Protein AF-A0A5B7GNA9-F1 (afdb_monomer_lite)

Secondary structure (DSSP, 8-state):
---HHHHHHHHTTS-SS-HHHHHHHHHHHHHHHHTT---------GGG-HHHHHHHH-SS-----PPPHHHHHHHHHHH---SS-TT--TT--

Radius of gyration: 23.42 Å; chains: 1; bounding box: 56×29×53 Å

pLDDT: mean 86.75, std 12.22, range [46.16, 96.69]

Organism: Portunus trituberculatus (NCBI:txid210409)

InterPro domains:
  IPR052055 Hepadnavirus polymerase/reverse transcriptase [PTHR33050] (2-91)

Foldseek 3Di:
DQDPVLQVQLQVLHDPVDPVRNVVSVVVVVVCVVVVHDDHDDHDHVVVCVVVVVVVVPDPPVLPPDDDPVVLVVVCVVPNDDPDDPSDDPVND

Sequence (93 aa):
MDNASAVHCLNRQGSSKSEALLSLSERIFQEASVRSFHLSALYVPGEENLWADALSRFQHTSVEWQLCPKVFRSLGNRWGTPQVDLFASPTTA

Structure (mmCIF, N/CA/C/O backbone):
data_AF-A0A5B7GNA9-F1
#
_entry.id   AF-A0A5B7GNA9-F1
#
loop_
_atom_site.group_PDB
_atom_site.id
_atom_site.type_symbol
_atom_site.label_atom_id
_atom_site.label_alt_id
_atom_site.label_comp_id
_atom_site.label_asym_id
_atom_site.label_entity_id
_atom_site.label_seq_id
_atom_site.pdbx_PDB_ins_code
_atom_site.Cartn_x
_atom_site.Cartn_y
_atom_site.Cartn_z
_atom_site.occupancy
_atom_site.B_iso_or_equiv
_atom_site.auth_seq_id
_atom_site.auth_comp_id
_atom_site.auth_asym_id
_atom_site.auth_atom_id
_atom_site.pdbx_PDB_model_num
ATOM 1 N N . MET A 1 1 ? 0.617 3.281 -8.639 1.00 88.62 1 MET A N 1
ATOM 2 C CA . MET A 1 1 ? 0.687 3.174 -7.163 1.00 88.62 1 MET A CA 1
ATOM 3 C C . MET A 1 1 ? 0.944 4.560 -6.608 1.00 88.62 1 MET A C 1
ATOM 5 O O . MET A 1 1 ? 1.721 5.287 -7.211 1.00 88.62 1 MET A O 1
ATOM 9 N N . ASP A 1 2 ? 0.336 4.908 -5.485 1.00 94.19 2 ASP A N 1
ATOM 10 C CA . ASP A 1 2 ? 0.495 6.200 -4.802 1.00 94.19 2 ASP A CA 1
ATOM 11 C C . ASP A 1 2 ? 1.754 6.274 -3.916 1.00 94.19 2 ASP A C 1
ATOM 13 O O . ASP A 1 2 ? 2.273 7.349 -3.632 1.00 94.19 2 ASP A O 1
ATOM 17 N N . ASN A 1 3 ? 2.316 5.134 -3.515 1.00 93.56 3 ASN A N 1
ATOM 18 C CA . ASN A 1 3 ? 3.561 5.100 -2.754 1.00 93.56 3 ASN A CA 1
ATOM 19 C C . ASN A 1 3 ? 4.793 5.167 -3.675 1.00 93.56 3 ASN A C 1
ATOM 21 O O . ASN A 1 3 ? 5.252 4.153 -4.211 1.00 93.56 3 ASN A O 1
ATOM 25 N N . ALA A 1 4 ? 5.377 6.360 -3.811 1.00 93.06 4 ALA A N 1
ATOM 26 C CA . ALA A 1 4 ? 6.579 6.588 -4.618 1.00 93.06 4 ALA A CA 1
ATOM 27 C C . ALA A 1 4 ? 7.778 5.717 -4.189 1.00 93.06 4 ALA A C 1
ATOM 29 O O . ALA A 1 4 ? 8.512 5.207 -5.036 1.00 93.06 4 ALA A O 1
ATOM 30 N N . SER A 1 5 ? 7.960 5.478 -2.888 1.00 92.56 5 SER A N 1
ATOM 31 C CA . SER A 1 5 ? 9.030 4.607 -2.383 1.00 92.56 5 SER A CA 1
ATOM 32 C C . SER A 1 5 ? 8.839 3.158 -2.833 1.00 92.56 5 SER A C 1
ATOM 34 O O . SER A 1 5 ? 9.805 2.508 -3.231 1.00 92.56 5 SER A O 1
ATOM 36 N N . ALA A 1 6 ? 7.599 2.661 -2.825 1.00 92.44 6 ALA A N 1
ATOM 37 C CA . ALA A 1 6 ? 7.273 1.327 -3.324 1.00 92.44 6 ALA A CA 1
ATOM 38 C C . ALA A 1 6 ? 7.512 1.220 -4.838 1.00 92.44 6 ALA A C 1
ATOM 40 O O . ALA A 1 6 ? 8.107 0.243 -5.291 1.00 92.44 6 ALA A O 1
ATOM 41 N N . VAL A 1 7 ? 7.140 2.251 -5.606 1.00 94.69 7 VAL A N 1
ATOM 42 C CA . VAL A 1 7 ? 7.425 2.337 -7.049 1.00 94.69 7 VAL A CA 1
ATOM 43 C C . VAL A 1 7 ? 8.929 2.252 -7.315 1.0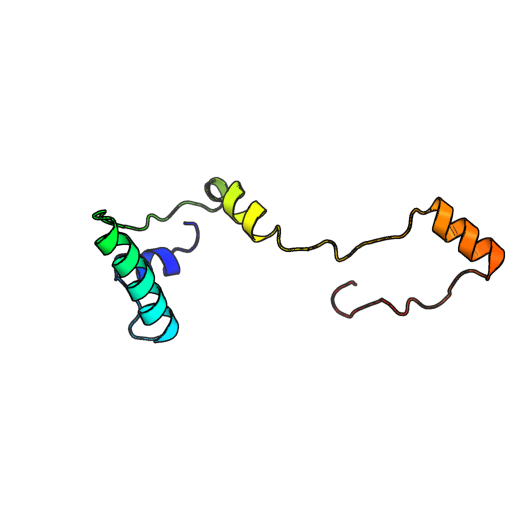0 94.69 7 VAL A C 1
ATOM 45 O O . VAL A 1 7 ? 9.372 1.451 -8.138 1.00 94.69 7 VAL A O 1
ATOM 48 N N . HIS A 1 8 ? 9.732 3.038 -6.594 1.00 93.88 8 HIS A N 1
ATOM 49 C CA . HIS A 1 8 ? 11.187 3.012 -6.732 1.00 93.88 8 HIS A CA 1
ATOM 50 C C . HIS A 1 8 ? 11.796 1.666 -6.337 1.00 93.88 8 HIS A C 1
ATOM 52 O O . HIS A 1 8 ? 12.700 1.195 -7.024 1.00 93.88 8 HIS A O 1
ATOM 58 N N . CYS A 1 9 ? 11.309 1.050 -5.259 1.00 93.69 9 CYS A N 1
ATOM 59 C CA . CYS A 1 9 ? 11.755 -0.268 -4.814 1.00 93.69 9 CYS A CA 1
ATOM 60 C C . CYS A 1 9 ? 11.490 -1.329 -5.891 1.00 93.69 9 CYS A C 1
ATOM 62 O O . CYS A 1 9 ? 12.404 -2.049 -6.286 1.00 93.69 9 CYS A O 1
ATOM 64 N N . LEU A 1 10 ? 10.270 -1.372 -6.437 1.00 94.06 10 LEU A N 1
ATOM 65 C CA . LEU A 1 10 ? 9.886 -2.378 -7.426 1.00 94.06 10 LEU A CA 1
ATOM 66 C C . LEU A 1 10 ? 10.640 -2.203 -8.747 1.00 94.06 10 LEU A C 1
ATOM 68 O O . LEU A 1 10 ? 11.144 -3.174 -9.300 1.00 94.06 10 LEU A O 1
ATOM 72 N N . ASN A 1 11 ? 10.813 -0.963 -9.213 1.00 94.19 11 ASN A N 1
ATOM 73 C CA . ASN A 1 11 ? 11.596 -0.680 -10.421 1.00 94.19 11 ASN A CA 1
ATOM 74 C C . ASN A 1 11 ? 13.093 -0.986 -10.257 1.00 94.19 11 ASN A C 1
ATOM 76 O O . ASN A 1 11 ? 13.781 -1.227 -11.245 1.00 94.19 11 ASN A O 1
ATOM 80 N N . ARG A 1 12 ? 13.602 -0.991 -9.020 1.00 93.19 12 ARG A N 1
ATOM 81 C CA . ARG A 1 12 ? 14.961 -1.443 -8.685 1.00 93.19 12 ARG A CA 1
ATOM 82 C C . ARG A 1 12 ? 15.034 -2.931 -8.333 1.00 93.19 12 ARG A C 1
ATOM 84 O O . ARG A 1 12 ? 16.112 -3.400 -7.990 1.00 93.19 12 ARG A O 1
ATOM 91 N N . GLN A 1 13 ? 13.914 -3.649 -8.429 1.00 90.88 13 GLN A N 1
ATOM 92 C CA . GLN A 1 13 ? 13.784 -5.072 -8.108 1.00 90.88 13 GLN A CA 1
ATOM 93 C C . GLN A 1 13 ? 14.179 -5.413 -6.663 1.00 90.88 13 GLN A C 1
ATOM 95 O O . GLN A 1 13 ? 14.653 -6.508 -6.381 1.00 90.88 13 GLN A O 1
ATOM 100 N N . GLY A 1 14 ? 13.966 -4.480 -5.732 1.00 90.50 14 GLY A N 1
ATOM 101 C CA . GLY A 1 14 ? 14.199 -4.700 -4.309 1.00 90.50 14 GLY A CA 1
ATOM 102 C C . GLY A 1 14 ? 14.863 -3.533 -3.591 1.00 90.50 14 GLY A C 1
ATOM 103 O O . GLY A 1 14 ? 14.959 -2.406 -4.084 1.00 90.50 14 GLY A O 1
ATOM 104 N N . SER A 1 15 ? 15.318 -3.823 -2.373 1.00 88.94 15 SER A N 1
ATOM 105 C CA . SER A 1 15 ? 15.978 -2.872 -1.482 1.00 88.94 15 SER A CA 1
ATOM 106 C C . SER A 1 15 ? 17.219 -3.502 -0.866 1.00 88.94 15 SER A C 1
ATOM 108 O O . SER A 1 15 ? 17.169 -4.620 -0.369 1.00 88.94 15 SER A O 1
ATOM 110 N N . SER A 1 16 ? 18.322 -2.753 -0.820 1.00 85.38 16 SER A N 1
ATOM 111 C CA . SER A 1 16 ? 19.550 -3.179 -0.135 1.00 85.38 16 SER A CA 1
ATOM 112 C C . SER A 1 16 ? 19.492 -3.013 1.385 1.00 85.38 16 SER A C 1
ATOM 114 O O . SER A 1 16 ? 20.376 -3.486 2.090 1.00 85.38 16 SER A O 1
ATOM 116 N N . LYS A 1 17 ? 18.476 -2.311 1.903 1.00 89.62 17 LYS A N 1
ATOM 117 C CA . LYS A 1 17 ? 18.356 -1.965 3.330 1.00 89.62 17 LYS A CA 1
ATOM 118 C C . LYS A 1 17 ? 17.345 -2.823 4.085 1.00 89.62 17 LYS A C 1
ATOM 120 O O . LYS A 1 17 ? 17.219 -2.681 5.295 1.00 89.62 17 LYS A O 1
ATOM 125 N N . SER A 1 18 ? 16.580 -3.653 3.382 1.00 92.94 18 SER A N 1
ATOM 126 C CA . SER A 1 18 ? 15.536 -4.478 3.982 1.00 92.94 18 SER A CA 1
ATOM 127 C C . SER A 1 18 ? 15.449 -5.808 3.253 1.00 92.94 18 SER A C 1
ATOM 129 O O . SER A 1 18 ? 14.969 -5.875 2.122 1.00 92.94 18 SER A O 1
ATOM 131 N N . GLU A 1 19 ? 15.883 -6.860 3.939 1.00 94.00 19 GLU A N 1
ATOM 132 C CA . GLU A 1 19 ? 15.801 -8.241 3.461 1.00 94.00 19 GLU A CA 1
ATOM 133 C C . GLU A 1 19 ? 14.353 -8.651 3.163 1.00 94.00 19 GLU A C 1
ATOM 135 O O . GLU A 1 19 ? 14.079 -9.267 2.138 1.00 94.00 19 GLU A O 1
ATOM 140 N N . ALA A 1 20 ? 13.401 -8.215 3.993 1.00 94.88 20 ALA A N 1
ATOM 141 C CA . ALA A 1 20 ? 11.981 -8.480 3.776 1.00 94.88 20 ALA A CA 1
ATOM 142 C C . ALA A 1 20 ? 11.467 -7.882 2.453 1.00 94.88 20 ALA A C 1
ATOM 144 O O . ALA A 1 20 ? 10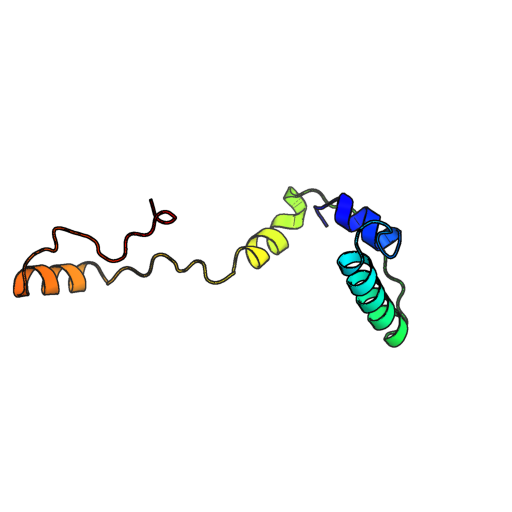.735 -8.544 1.717 1.00 94.88 20 ALA A O 1
ATOM 145 N N . LEU A 1 21 ? 11.862 -6.645 2.124 1.00 93.56 21 LEU A N 1
ATOM 146 C CA . LEU A 1 21 ? 11.474 -6.008 0.860 1.00 93.56 21 LEU A CA 1
ATOM 147 C C . LEU A 1 21 ? 12.172 -6.640 -0.348 1.00 93.56 21 LEU A C 1
ATOM 149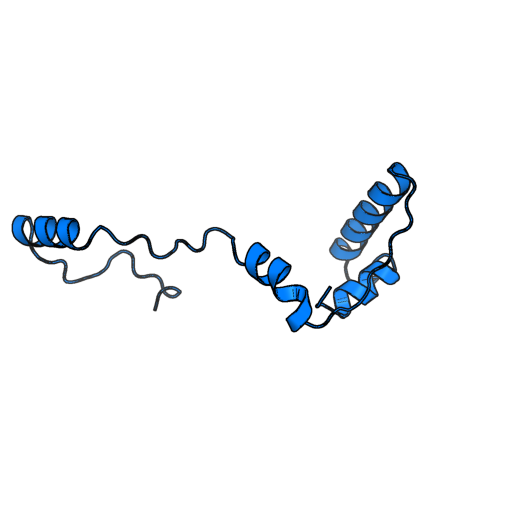 O O . LEU A 1 21 ? 11.560 -6.728 -1.414 1.00 93.56 21 LEU A O 1
ATOM 153 N N . LEU A 1 22 ? 13.425 -7.075 -0.192 1.00 95.00 22 LEU A N 1
ATOM 154 C CA . LEU A 1 22 ? 14.147 -7.807 -1.232 1.00 95.00 22 LEU A CA 1
ATOM 155 C C . LEU A 1 22 ? 13.457 -9.141 -1.529 1.00 95.00 22 LEU A C 1
ATOM 157 O O . LEU A 1 22 ? 13.035 -9.355 -2.660 1.00 95.00 22 LEU A O 1
ATOM 161 N N . SER A 1 23 ? 13.224 -9.962 -0.502 1.00 95.38 23 SER A N 1
ATOM 162 C CA . SER A 1 23 ? 12.539 -11.254 -0.628 1.00 95.38 23 SER A CA 1
ATOM 163 C C . SER A 1 23 ? 11.137 -11.114 -1.233 1.00 95.38 23 SER A C 1
ATOM 165 O O . SER A 1 23 ? 10.729 -11.908 -2.083 1.00 95.38 23 SER A O 1
ATOM 167 N N . LEU A 1 24 ? 10.384 -10.076 -0.851 1.00 95.75 24 LEU A N 1
ATOM 168 C CA . LEU A 1 24 ? 9.083 -9.799 -1.461 1.00 95.75 24 LEU A CA 1
ATOM 169 C C . LEU A 1 24 ? 9.211 -9.439 -2.948 1.00 95.75 24 LEU A C 1
ATOM 171 O O . LEU A 1 24 ? 8.421 -9.916 -3.761 1.00 95.75 24 LEU A O 1
ATOM 175 N N . SER A 1 25 ? 10.196 -8.616 -3.307 1.00 94.19 25 SER A N 1
ATOM 176 C CA . SER A 1 25 ? 10.425 -8.211 -4.698 1.00 94.19 25 SER A CA 1
ATOM 177 C C . SER A 1 25 ? 10.838 -9.403 -5.559 1.00 94.19 25 SER A C 1
ATOM 179 O O . SER A 1 25 ? 10.273 -9.593 -6.633 1.00 94.19 25 SER A O 1
ATOM 181 N N . GLU A 1 26 ? 11.733 -10.259 -5.061 1.00 94.38 26 GLU A N 1
ATOM 182 C CA . GLU A 1 26 ? 12.130 -11.506 -5.725 1.00 94.38 26 GLU A CA 1
ATOM 183 C C . GLU A 1 26 ? 10.920 -12.387 -6.029 1.00 94.38 26 GLU A C 1
ATOM 185 O O . GLU A 1 26 ? 10.752 -12.827 -7.164 1.00 94.38 26 GLU A O 1
ATOM 190 N N . ARG A 1 27 ? 10.018 -12.572 -5.057 1.00 95.94 27 ARG A N 1
ATOM 191 C CA . ARG A 1 27 ? 8.779 -13.336 -5.259 1.00 95.94 27 ARG A CA 1
ATOM 192 C C . ARG A 1 27 ? 7.897 -12.730 -6.351 1.00 95.94 27 ARG A C 1
ATOM 194 O O . ARG A 1 27 ? 7.381 -13.464 -7.187 1.00 95.94 27 ARG A O 1
ATOM 201 N N . ILE A 1 28 ? 7.737 -11.405 -6.372 1.00 94.94 28 ILE A N 1
ATOM 202 C CA . ILE A 1 28 ? 6.936 -10.715 -7.398 1.00 94.94 28 ILE A CA 1
ATOM 203 C C . ILE A 1 28 ? 7.531 -10.937 -8.796 1.00 94.94 28 ILE A C 1
ATOM 205 O O . ILE A 1 28 ? 6.804 -11.282 -9.729 1.00 94.94 28 ILE A O 1
ATOM 209 N N . PHE A 1 29 ? 8.845 -10.767 -8.955 1.00 94.94 29 PHE A N 1
ATOM 210 C CA . PHE A 1 29 ? 9.505 -10.939 -10.253 1.00 94.94 29 PHE A CA 1
ATOM 211 C C . PHE A 1 29 ? 9.618 -12.407 -10.675 1.00 94.94 29 PHE A C 1
ATOM 213 O O . PHE A 1 29 ? 9.556 -12.701 -11.869 1.00 94.94 29 PHE A O 1
ATOM 220 N N . GLN A 1 30 ? 9.705 -13.340 -9.728 1.00 95.31 30 GLN A N 1
ATOM 221 C CA . GLN A 1 30 ? 9.644 -14.770 -10.013 1.00 95.31 30 GLN A CA 1
ATOM 222 C C . GLN A 1 30 ? 8.276 -15.161 -10.588 1.00 95.31 30 GLN A C 1
ATOM 224 O O . GLN A 1 30 ? 8.220 -15.847 -11.607 1.00 95.31 30 GLN A O 1
ATOM 229 N N . GLU A 1 31 ? 7.179 -14.663 -10.010 1.00 95.44 31 GLU A N 1
ATOM 230 C CA . GLU A 1 31 ? 5.827 -14.862 -10.553 1.00 95.44 31 GLU A CA 1
ATOM 231 C C . GLU A 1 31 ? 5.670 -14.264 -11.958 1.00 95.44 31 GLU A C 1
ATOM 233 O O . GLU A 1 31 ? 5.064 -14.882 -12.838 1.00 95.44 31 GLU A O 1
ATOM 238 N N . ALA A 1 32 ? 6.246 -13.082 -12.194 1.00 94.69 32 ALA A N 1
ATOM 239 C CA . ALA A 1 32 ? 6.254 -12.455 -13.514 1.00 94.69 32 ALA A CA 1
ATOM 240 C C . ALA A 1 32 ? 7.041 -13.285 -14.544 1.00 94.69 32 ALA A C 1
ATOM 242 O O . ALA A 1 32 ? 6.576 -13.490 -15.668 1.00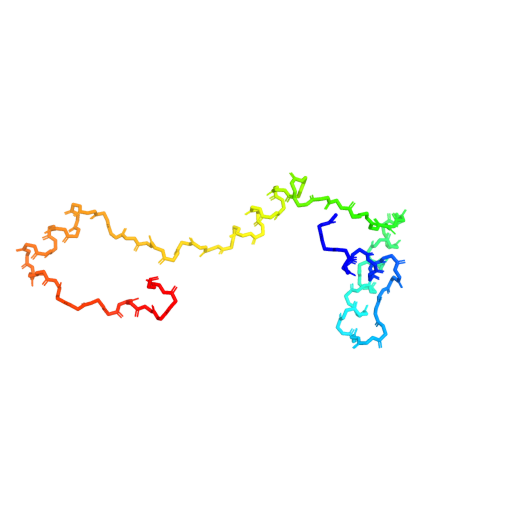 94.69 32 ALA A O 1
ATOM 243 N N . SER A 1 33 ? 8.192 -13.826 -14.134 1.00 94.19 33 SER A N 1
ATOM 244 C CA . SER A 1 33 ? 9.051 -14.687 -14.952 1.00 94.19 33 SER A CA 1
ATOM 245 C C . SER A 1 33 ? 8.342 -15.982 -15.358 1.00 94.19 33 SER A C 1
ATOM 247 O O . SER A 1 33 ? 8.278 -16.304 -16.544 1.00 94.19 33 SER A O 1
ATOM 249 N N . VAL A 1 34 ? 7.705 -16.674 -14.403 1.00 96.69 34 VAL A N 1
ATOM 250 C CA . VAL A 1 34 ? 6.932 -17.906 -14.664 1.00 96.69 34 VAL A CA 1
ATOM 251 C C . VAL A 1 34 ? 5.821 -17.671 -15.694 1.00 96.69 34 VAL A C 1
ATOM 253 O O . VAL A 1 34 ? 5.518 -18.549 -16.499 1.00 96.69 34 VAL A O 1
ATOM 256 N N . ARG A 1 35 ? 5.229 -16.474 -15.702 1.00 96.06 35 ARG A N 1
ATOM 257 C CA . ARG A 1 35 ? 4.128 -16.092 -16.599 1.00 96.06 35 ARG A CA 1
ATOM 258 C C . ARG A 1 35 ? 4.585 -15.354 -17.861 1.00 96.06 35 ARG A C 1
ATOM 260 O O . ARG A 1 35 ? 3.740 -14.954 -18.657 1.00 96.06 35 ARG A O 1
ATOM 267 N N . SER A 1 36 ? 5.895 -15.202 -18.061 1.00 95.31 36 SER A N 1
ATOM 268 C CA . SER A 1 36 ? 6.501 -14.569 -19.240 1.00 95.31 36 SER A CA 1
ATOM 269 C C . SER A 1 36 ? 6.035 -13.130 -19.513 1.00 95.31 36 SER A C 1
ATOM 271 O O . SER A 1 36 ? 5.879 -12.743 -20.671 1.00 95.31 36 SER A O 1
ATOM 273 N N . PHE A 1 37 ? 5.830 -12.312 -18.474 1.00 93.62 37 PHE A N 1
ATOM 274 C CA . PHE A 1 37 ? 5.588 -10.873 -18.646 1.00 93.62 37 PHE A CA 1
ATOM 275 C C . PHE A 1 37 ? 6.628 -10.013 -17.932 1.00 93.62 37 PHE A C 1
ATOM 277 O O . PHE A 1 37 ? 7.160 -10.369 -16.882 1.00 93.62 37 PHE A O 1
ATOM 284 N N . HIS A 1 38 ? 6.900 -8.844 -18.512 1.00 91.62 38 HIS A N 1
ATOM 285 C CA . HIS A 1 38 ? 7.751 -7.829 -17.906 1.00 91.62 38 HIS A CA 1
ATOM 286 C C . HIS A 1 38 ? 6.921 -6.942 -16.977 1.00 91.62 38 HIS A C 1
ATOM 288 O O . HIS A 1 38 ? 5.815 -6.530 -17.329 1.00 91.62 38 HIS A O 1
ATOM 294 N N . LEU A 1 39 ? 7.465 -6.616 -15.806 1.00 92.75 39 LEU A N 1
ATOM 295 C CA . LEU A 1 39 ? 6.782 -5.820 -14.794 1.00 92.75 39 LEU A CA 1
ATOM 296 C C . LEU A 1 39 ? 7.540 -4.518 -14.518 1.00 92.75 39 LEU A C 1
ATOM 298 O O . LEU A 1 39 ? 8.766 -4.496 -14.449 1.00 92.75 39 LEU A O 1
ATOM 302 N N . SER A 1 40 ? 6.797 -3.425 -14.367 1.00 93.81 40 SER A N 1
ATOM 303 C CA . SER A 1 40 ? 7.310 -2.110 -13.977 1.00 93.81 40 SER A CA 1
ATOM 304 C C . SER A 1 40 ? 6.250 -1.369 -13.172 1.00 93.81 40 SER A C 1
ATOM 306 O O . SER A 1 40 ? 5.059 -1.500 -13.451 1.00 93.81 40 SER A O 1
ATOM 308 N N . ALA A 1 41 ? 6.673 -0.563 -12.205 1.00 94.62 41 ALA A N 1
ATOM 309 C CA . ALA A 1 41 ? 5.796 0.281 -11.411 1.00 94.62 41 ALA A CA 1
ATOM 310 C C . ALA A 1 41 ? 5.768 1.719 -11.942 1.00 94.62 41 ALA A C 1
ATOM 312 O O . ALA A 1 41 ? 6.804 2.299 -12.270 1.00 94.62 41 ALA A O 1
ATOM 313 N N . LEU A 1 42 ? 4.579 2.320 -11.935 1.00 95.94 42 LEU A N 1
ATOM 314 C CA . LEU A 1 42 ? 4.369 3.736 -12.216 1.00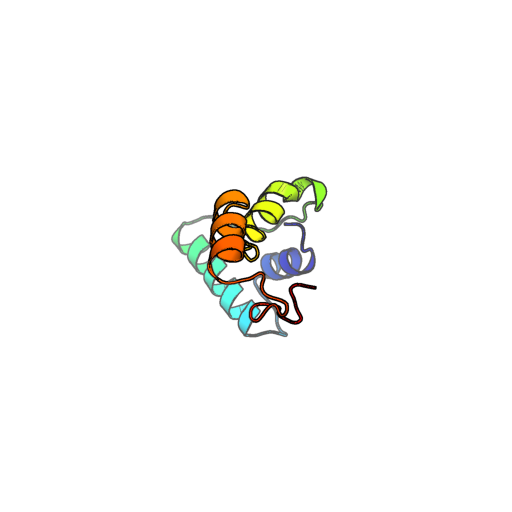 95.94 42 LEU A CA 1
ATOM 315 C C . LEU A 1 42 ? 3.732 4.414 -10.999 1.00 95.94 42 LEU A C 1
ATOM 317 O O . LEU A 1 42 ? 2.808 3.869 -10.378 1.00 95.94 42 LEU A O 1
ATOM 321 N N . TYR A 1 43 ? 4.237 5.601 -10.666 1.00 95.69 43 TYR A N 1
ATOM 322 C CA . TYR A 1 43 ? 3.605 6.463 -9.677 1.00 95.69 43 TYR A CA 1
ATOM 323 C C . TYR A 1 43 ? 2.306 7.039 -10.237 1.00 95.69 43 TYR A C 1
ATOM 325 O O . TYR A 1 43 ? 2.272 7.511 -11.369 1.00 95.69 43 TYR A O 1
ATOM 333 N N . VAL A 1 44 ? 1.255 7.001 -9.427 1.00 94.75 44 VAL A N 1
ATOM 334 C CA . VAL A 1 44 ? -0.075 7.519 -9.744 1.00 94.75 44 VAL A CA 1
ATOM 335 C C . VAL A 1 44 ? -0.538 8.345 -8.541 1.00 94.75 44 VAL A C 1
ATOM 337 O O . VAL A 1 44 ? -0.403 7.849 -7.423 1.00 94.75 44 VAL A O 1
ATOM 340 N N . PRO A 1 45 ? -1.045 9.577 -8.717 1.00 94.06 45 PRO A N 1
ATOM 341 C CA . PRO A 1 45 ? -1.558 10.394 -7.617 1.00 94.06 45 PRO A CA 1
ATOM 342 C C . PRO A 1 45 ? -2.628 9.676 -6.782 1.00 94.06 45 PRO A C 1
ATOM 344 O O . PRO A 1 45 ? -3.399 8.872 -7.303 1.00 94.06 45 PRO A O 1
ATOM 347 N N . GLY A 1 46 ? -2.729 10.007 -5.491 1.00 91.75 46 GLY A N 1
ATOM 348 C CA . GLY A 1 46 ? -3.724 9.398 -4.593 1.00 91.75 46 GLY A CA 1
ATOM 349 C C . GLY A 1 46 ? -5.176 9.584 -5.058 1.00 91.75 46 GLY A C 1
ATOM 350 O O . GLY A 1 46 ? -5.995 8.685 -4.895 1.00 91.75 46 GLY A O 1
ATOM 351 N N . GLU A 1 47 ? -5.476 10.700 -5.730 1.00 91.81 47 GLU A N 1
ATOM 352 C CA . GLU A 1 47 ? -6.790 10.977 -6.339 1.00 91.81 47 GLU A CA 1
ATOM 353 C C . GLU A 1 47 ? -7.173 9.978 -7.444 1.00 91.81 47 GLU A C 1
ATOM 355 O O . GLU A 1 47 ? -8.351 9.766 -7.717 1.00 91.81 47 GLU A O 1
ATOM 360 N N . GLU A 1 48 ? -6.191 9.319 -8.053 1.00 93.06 48 GLU A N 1
ATOM 361 C CA . GLU A 1 48 ? -6.395 8.264 -9.045 1.00 93.06 48 GLU A CA 1
ATOM 362 C C . GLU A 1 48 ? -6.329 6.855 -8.413 1.00 93.06 48 GLU A C 1
ATOM 364 O O . GLU A 1 48 ? -6.764 5.878 -9.022 1.00 93.06 48 GLU A O 1
ATOM 369 N N . ASN A 1 49 ? -5.845 6.733 -7.168 1.00 93.19 49 ASN A N 1
ATOM 370 C CA . ASN A 1 49 ? -5.745 5.472 -6.417 1.00 93.19 49 ASN A CA 1
ATOM 371 C C . ASN A 1 49 ? -6.947 5.210 -5.485 1.00 93.19 49 ASN A C 1
ATOM 373 O O . ASN A 1 49 ? -6.920 4.270 -4.690 1.00 93.19 49 ASN A O 1
ATOM 377 N N . LEU A 1 50 ? -8.018 6.007 -5.593 1.00 92.44 50 LEU A N 1
ATOM 378 C CA . LEU A 1 50 ? -9.172 5.993 -4.681 1.00 92.44 50 LEU A CA 1
ATOM 379 C C . LEU A 1 50 ? -9.772 4.600 -4.461 1.00 92.44 50 LEU A C 1
ATOM 381 O O . LEU A 1 50 ? -10.119 4.247 -3.337 1.00 92.44 50 LEU A O 1
ATOM 385 N N . TRP A 1 51 ? -9.887 3.795 -5.519 1.00 92.81 51 TRP A N 1
ATOM 386 C CA . TRP A 1 51 ? -10.458 2.450 -5.420 1.00 92.81 51 TRP A CA 1
ATOM 387 C C . TRP A 1 51 ? -9.572 1.498 -4.620 1.00 92.81 51 TRP A C 1
ATOM 389 O O . TRP A 1 51 ? -10.073 0.766 -3.770 1.00 92.81 51 TRP A O 1
ATOM 399 N N . ALA A 1 52 ? -8.262 1.511 -4.869 1.00 90.31 52 ALA A N 1
ATOM 400 C CA . ALA A 1 52 ? -7.319 0.666 -4.144 1.00 90.31 52 ALA A CA 1
ATOM 401 C C . ALA A 1 52 ? -7.218 1.089 -2.671 1.00 90.31 52 ALA A C 1
ATOM 403 O O . ALA A 1 52 ? -7.201 0.238 -1.781 1.00 90.31 52 ALA A O 1
ATOM 404 N N . ASP A 1 53 ? -7.240 2.393 -2.402 1.00 89.06 53 ASP A N 1
ATOM 405 C CA . ASP A 1 53 ? -7.302 2.944 -1.050 1.00 89.06 53 ASP A CA 1
ATOM 406 C C . ASP A 1 53 ? -8.586 2.528 -0.325 1.00 89.06 53 ASP A C 1
ATOM 408 O O . ASP A 1 53 ? -8.533 2.042 0.803 1.00 89.06 53 ASP A O 1
ATOM 412 N N . ALA A 1 54 ? -9.747 2.664 -0.969 1.00 89.31 54 ALA A N 1
ATOM 413 C CA . ALA A 1 54 ? -11.024 2.278 -0.378 1.00 89.31 54 ALA A CA 1
ATOM 414 C C . ALA A 1 54 ? -11.083 0.770 -0.087 1.00 89.31 54 ALA A C 1
ATOM 416 O O . ALA A 1 54 ? -11.494 0.366 1.000 1.00 89.31 54 ALA A O 1
ATOM 417 N N . LEU A 1 55 ? -10.630 -0.063 -1.028 1.00 89.06 55 LEU A N 1
ATOM 418 C CA . LEU A 1 55 ? -10.616 -1.520 -0.881 1.00 89.06 55 LEU A CA 1
ATOM 419 C C . LEU A 1 55 ? -9.588 -2.006 0.145 1.00 89.06 55 LEU A C 1
ATOM 421 O O . LEU A 1 55 ? -9.873 -2.941 0.886 1.00 89.06 55 LEU A O 1
ATOM 425 N N . SER A 1 56 ? -8.414 -1.379 0.229 1.00 85.50 56 SER A N 1
ATOM 426 C CA . SER A 1 56 ? -7.413 -1.732 1.247 1.00 85.50 56 SER A CA 1
ATOM 427 C C . SER A 1 56 ? -7.867 -1.355 2.658 1.00 85.50 56 SER A C 1
ATOM 429 O O . SER A 1 56 ? -7.564 -2.072 3.610 1.00 85.50 56 SER A O 1
ATOM 431 N N . ARG A 1 57 ? -8.658 -0.281 2.790 1.00 81.94 57 ARG A N 1
ATOM 432 C CA . ARG A 1 57 ? -9.335 0.105 4.039 1.00 81.94 57 ARG A CA 1
ATOM 433 C C . ARG A 1 57 ? -10.564 -0.750 4.341 1.00 81.94 57 ARG A C 1
ATOM 435 O O . ARG A 1 57 ? -11.028 -0.760 5.477 1.00 81.94 57 ARG A O 1
ATOM 442 N N . PHE A 1 58 ? -11.064 -1.514 3.370 1.00 74.81 58 PHE A N 1
ATOM 443 C CA . PHE A 1 58 ? -12.135 -2.492 3.556 1.00 74.81 58 PHE A CA 1
ATOM 444 C C . PHE A 1 58 ? -11.611 -3.772 4.237 1.00 74.81 58 PHE A C 1
ATOM 446 O O . PHE A 1 58 ? -11.804 -4.892 3.773 1.00 74.81 58 PHE A O 1
ATOM 453 N N . GLN A 1 59 ? -10.924 -3.615 5.367 1.00 62.72 59 GLN A N 1
ATOM 454 C CA . GLN A 1 59 ? -10.549 -4.705 6.259 1.00 62.72 59 GLN A CA 1
ATOM 455 C C . GLN A 1 59 ? -11.370 -4.580 7.532 1.00 62.72 59 GLN A C 1
ATOM 457 O O . GLN A 1 59 ? -10.999 -3.848 8.443 1.00 62.72 59 GLN A O 1
ATOM 462 N N . HIS A 1 60 ? -12.507 -5.282 7.576 1.00 57.12 60 HIS A N 1
ATOM 463 C CA . HIS A 1 60 ? -13.229 -5.628 8.807 1.00 57.12 60 HIS A CA 1
ATOM 464 C C . HIS A 1 60 ? -13.393 -4.484 9.826 1.00 57.12 60 HIS A C 1
ATOM 466 O O . HIS A 1 60 ? -13.491 -4.728 11.026 1.00 57.12 60 HIS A O 1
ATOM 472 N N . THR A 1 61 ? -13.502 -3.231 9.376 1.00 55.44 61 THR A N 1
ATOM 473 C CA . THR A 1 61 ? -13.827 -2.096 10.246 1.00 55.44 61 THR A CA 1
ATOM 474 C C . THR A 1 61 ? -15.338 -2.046 10.441 1.00 55.44 61 THR A C 1
ATOM 476 O O . THR A 1 61 ? -16.000 -1.043 10.222 1.00 55.44 61 THR A O 1
ATOM 479 N N . SER A 1 62 ? -15.902 -3.179 10.842 1.00 54.66 62 SER A N 1
ATOM 480 C CA . SER A 1 62 ? -17.159 -3.194 11.561 1.00 54.66 62 SER A CA 1
ATOM 481 C C . SER A 1 62 ? -16.787 -3.274 13.033 1.00 54.66 62 SER A C 1
ATOM 483 O O . SER A 1 62 ? -17.013 -4.283 13.688 1.00 54.66 62 SER A O 1
ATOM 485 N N . VAL A 1 63 ? -16.096 -2.244 13.525 1.00 56.53 63 VAL A N 1
ATOM 486 C CA . VAL A 1 63 ? -15.767 -2.119 14.955 1.00 56.53 63 VAL A CA 1
ATOM 487 C C . VAL A 1 63 ? -16.986 -1.593 15.726 1.00 56.53 63 VAL A C 1
ATOM 489 O O . VAL A 1 63 ? -17.025 -1.653 16.946 1.00 56.53 63 VAL A O 1
ATOM 492 N N . GLU A 1 64 ? -18.036 -1.169 15.017 1.00 59.34 64 GLU A N 1
ATOM 493 C CA . GLU A 1 64 ? -19.241 -0.577 15.598 1.00 59.34 64 GLU A CA 1
ATOM 494 C C . GLU A 1 64 ? -20.488 -1.415 15.286 1.00 59.34 64 GLU A C 1
ATOM 496 O O . GLU A 1 64 ? -21.479 -0.942 14.724 1.00 59.34 64 GLU A O 1
ATOM 501 N N . TRP A 1 65 ? -20.462 -2.703 15.642 1.00 68.31 65 TRP A N 1
ATOM 502 C CA . TRP A 1 65 ? -21.709 -3.466 15.714 1.00 68.31 65 TRP A CA 1
ATOM 503 C C . TRP A 1 65 ? -22.496 -2.953 16.914 1.00 68.31 65 TRP A C 1
ATOM 505 O O . TRP A 1 65 ? -22.246 -3.346 18.050 1.00 68.31 65 TRP A O 1
ATOM 515 N N . GLN A 1 66 ? -23.469 -2.086 16.665 1.00 73.69 66 GLN A N 1
ATOM 516 C CA . GLN A 1 66 ? -24.463 -1.741 17.671 1.00 73.69 66 GLN A CA 1
ATOM 517 C C . GLN A 1 66 ? -25.690 -2.644 17.542 1.00 73.69 66 GLN A C 1
ATOM 519 O O . GLN A 1 66 ? -26.149 -2.974 16.445 1.00 73.69 66 GLN A O 1
ATOM 524 N N . LEU A 1 67 ? -26.261 -3.024 18.684 1.00 80.81 67 LEU A N 1
ATOM 525 C CA . LEU A 1 67 ? -27.578 -3.649 18.716 1.00 80.81 67 LEU A CA 1
ATOM 526 C C . LEU A 1 67 ? -28.613 -2.706 18.091 1.00 80.81 67 LEU A C 1
ATOM 528 O O . LEU A 1 67 ? -28.532 -1.486 18.234 1.00 80.81 67 LEU A O 1
ATOM 532 N N . CYS A 1 68 ? -29.643 -3.271 17.453 1.00 87.44 68 CYS A N 1
ATOM 533 C CA . CYS A 1 68 ? -30.782 -2.479 16.995 1.00 87.44 68 CYS A CA 1
ATOM 534 C C . CYS A 1 68 ? -31.306 -1.611 18.162 1.00 87.44 68 CYS A C 1
ATOM 536 O O . CYS A 1 68 ? -31.650 -2.173 19.209 1.00 87.44 68 CYS A O 1
ATOM 538 N N . PRO A 1 69 ? -31.448 -0.279 18.001 1.00 89.38 69 PRO A N 1
ATOM 539 C CA . PRO A 1 69 ? -31.814 0.615 19.105 1.00 89.38 69 PRO A CA 1
ATOM 540 C C . PRO A 1 69 ? -33.127 0.243 19.801 1.00 89.38 69 PRO A C 1
ATOM 542 O O . PRO A 1 69 ? -33.304 0.484 20.995 1.00 89.38 69 PRO A O 1
ATOM 545 N N . LYS A 1 70 ? -34.063 -0.367 19.061 1.00 93.44 70 LYS A N 1
ATOM 546 C CA . LYS A 1 70 ? -35.327 -0.872 19.615 1.00 93.44 70 LYS A CA 1
ATOM 547 C C . LYS A 1 70 ? -35.103 -2.067 20.540 1.00 93.44 70 LYS A C 1
ATOM 549 O O . LYS A 1 70 ? -35.692 -2.116 21.616 1.00 93.44 70 LYS A O 1
ATOM 554 N N . VAL A 1 71 ? -34.237 -2.996 20.139 1.00 92.19 71 VAL A N 1
ATOM 555 C CA . VAL A 1 71 ? -33.882 -4.171 20.942 1.00 92.19 71 VAL A CA 1
ATOM 556 C C . VAL A 1 71 ? -33.132 -3.723 22.188 1.00 92.19 71 VAL A C 1
ATOM 558 O O . VAL A 1 71 ? -33.560 -4.059 23.286 1.00 92.19 71 VAL A O 1
ATOM 561 N N . PHE A 1 72 ? -32.106 -2.878 22.045 1.00 91.06 72 PHE A N 1
ATOM 562 C CA . PHE A 1 72 ? -31.349 -2.355 23.186 1.00 91.06 72 PHE A CA 1
ATOM 563 C C . PHE A 1 72 ? -32.257 -1.674 24.223 1.00 91.06 72 PHE A C 1
ATOM 565 O O . PHE A 1 72 ? -32.172 -1.965 25.412 1.00 91.06 72 PHE A O 1
ATOM 572 N N . ARG A 1 73 ? -33.211 -0.845 23.775 1.00 92.12 73 ARG A N 1
ATOM 573 C CA . ARG A 1 73 ? -34.197 -0.201 24.657 1.00 92.12 73 ARG A CA 1
ATOM 574 C C . ARG A 1 73 ? -35.124 -1.203 25.346 1.00 92.12 73 ARG A C 1
ATOM 576 O O . ARG A 1 73 ? -35.439 -1.031 26.519 1.00 92.12 73 ARG A O 1
ATOM 583 N N . SER A 1 74 ? -35.546 -2.254 24.641 1.00 94.50 74 SER A N 1
ATOM 584 C CA . SER A 1 74 ? -36.346 -3.331 25.236 1.00 94.50 74 SER A CA 1
ATOM 585 C C . SER A 1 74 ? -35.575 -4.076 26.327 1.00 94.50 74 SER A C 1
ATOM 587 O O . SER A 1 74 ? -36.160 -4.403 27.357 1.00 94.50 74 SER A O 1
ATOM 589 N N . LEU A 1 75 ? -34.278 -4.328 26.118 1.00 92.88 75 LEU A N 1
ATOM 590 C CA . LEU A 1 75 ? -33.415 -4.935 27.132 1.00 92.88 75 LEU A CA 1
ATOM 591 C C . LEU A 1 75 ? -33.250 -3.978 28.331 1.00 92.88 75 LEU A C 1
ATOM 593 O O . LEU A 1 75 ? -33.475 -4.378 29.471 1.00 92.88 75 LEU A O 1
ATOM 597 N N . GLY A 1 76 ? -32.966 -2.695 28.083 1.00 92.88 76 GLY A N 1
ATOM 598 C CA . GLY A 1 76 ? -32.826 -1.676 29.132 1.00 92.88 76 GLY A CA 1
ATOM 599 C C . GLY A 1 76 ? -34.082 -1.502 29.994 1.00 92.88 76 GLY A C 1
ATOM 600 O O . GLY A 1 76 ? -33.988 -1.413 31.212 1.00 92.88 76 GLY A O 1
ATOM 601 N N . ASN A 1 77 ? -35.279 -1.557 29.402 1.00 93.19 77 ASN A N 1
ATOM 602 C CA . ASN A 1 77 ? -36.536 -1.508 30.161 1.00 93.19 77 ASN A CA 1
ATOM 603 C C . ASN A 1 77 ? -36.762 -2.752 31.036 1.00 93.19 77 ASN A C 1
ATOM 605 O O . ASN A 1 77 ? -37.474 -2.679 32.035 1.00 93.19 77 ASN A O 1
ATOM 609 N N . ARG A 1 78 ? -36.204 -3.906 30.646 1.00 94.25 78 ARG A N 1
ATOM 610 C CA . ARG A 1 78 ? -36.389 -5.177 31.356 1.00 94.25 78 ARG A CA 1
ATOM 611 C C . ARG A 1 78 ? -35.365 -5.391 32.470 1.00 94.25 78 ARG A C 1
ATOM 613 O O . ARG A 1 78 ? -35.735 -5.937 33.505 1.00 94.25 78 ARG A O 1
ATOM 620 N N . TRP A 1 79 ? -34.113 -4.993 32.251 1.00 92.75 79 TRP A N 1
ATOM 621 C CA . TRP A 1 79 ? -32.988 -5.264 33.158 1.00 92.75 79 TRP A CA 1
ATOM 622 C C . TRP A 1 79 ? -32.323 -4.007 33.739 1.00 92.75 79 TRP A C 1
ATOM 624 O O . TRP A 1 79 ? -31.445 -4.129 34.587 1.00 92.75 79 TRP A O 1
ATOM 634 N N . GLY A 1 80 ? -32.761 -2.812 33.336 1.00 89.50 80 GLY A N 1
ATOM 635 C CA . GLY A 1 80 ? -32.142 -1.535 33.692 1.00 89.50 80 GLY A CA 1
ATOM 636 C C . GLY A 1 80 ? -31.166 -1.040 32.620 1.00 89.50 80 GLY A C 1
ATOM 637 O O . GLY A 1 80 ? -30.581 -1.825 31.872 1.00 89.50 80 GLY A O 1
ATOM 638 N N . THR A 1 81 ? -31.002 0.281 32.524 1.00 88.44 81 THR A N 1
ATOM 639 C CA . THR A 1 81 ? -30.067 0.905 31.576 1.00 88.44 81 THR A CA 1
ATOM 640 C C . THR A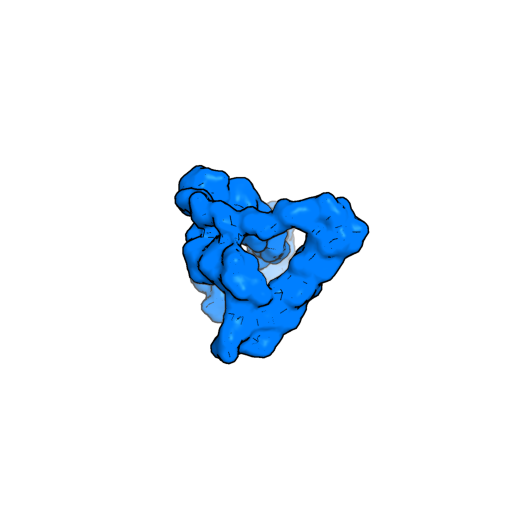 1 81 ? -28.630 0.767 32.091 1.00 88.44 81 THR A C 1
ATOM 642 O O . THR A 1 81 ? -28.357 1.227 33.203 1.00 88.44 81 THR A O 1
ATOM 645 N N . PRO A 1 82 ? -27.700 0.180 31.314 1.00 87.12 82 PRO A N 1
ATOM 646 C CA . PRO A 1 82 ? -26.293 0.110 31.699 1.00 87.12 82 PRO A CA 1
ATOM 647 C C . PRO A 1 82 ? -25.708 1.514 31.898 1.00 87.12 82 PRO A C 1
ATOM 649 O O . PRO A 1 82 ? -25.925 2.396 31.071 1.00 87.12 82 PRO A O 1
ATOM 652 N N . GLN A 1 83 ? -24.963 1.720 32.986 1.00 87.62 83 GLN A N 1
ATOM 653 C CA . GLN A 1 83 ? -24.290 2.996 33.286 1.00 87.62 83 GLN A CA 1
ATOM 654 C C . GLN A 1 83 ? -22.804 3.003 32.897 1.00 87.62 83 GLN A C 1
ATOM 656 O O . GLN A 1 83 ? -22.178 4.058 32.891 1.00 87.62 83 GLN A O 1
ATOM 661 N N . VAL A 1 84 ? -22.242 1.831 32.590 1.00 82.56 84 VAL A N 1
ATOM 662 C CA . VAL A 1 84 ? -20.835 1.633 32.224 1.00 82.56 84 VAL A CA 1
ATOM 663 C C . VAL A 1 84 ? -20.792 0.780 30.961 1.00 82.56 84 VAL A C 1
ATOM 665 O O . VAL A 1 84 ? -21.441 -0.266 30.911 1.00 82.56 84 VAL A O 1
ATOM 668 N N . ASP A 1 85 ? -20.036 1.223 29.958 1.00 81.69 85 ASP A N 1
ATOM 669 C CA . ASP A 1 85 ? -19.756 0.437 28.757 1.00 81.69 85 ASP A CA 1
ATOM 670 C C . ASP A 1 85 ? -18.499 -0.419 28.975 1.00 81.69 85 ASP A C 1
ATOM 672 O O . ASP A 1 85 ? -17.392 0.100 29.100 1.00 81.69 85 ASP A O 1
ATOM 676 N N . LEU A 1 86 ? -18.678 -1.741 29.050 1.00 75.31 86 LEU A N 1
ATOM 677 C CA . LEU A 1 86 ? -17.584 -2.706 29.223 1.00 75.31 86 LEU A CA 1
ATOM 678 C C . LEU A 1 86 ? -16.861 -3.038 27.909 1.00 75.31 86 LEU A C 1
ATOM 680 O O . LEU A 1 86 ? -15.864 -3.758 27.934 1.00 75.31 86 LEU A O 1
ATOM 684 N N . PHE A 1 87 ? -17.358 -2.537 26.777 1.00 70.94 87 PHE A N 1
ATOM 685 C CA . PHE A 1 87 ? -16.780 -2.748 25.451 1.00 70.94 87 PHE A CA 1
ATOM 686 C C . PHE A 1 87 ? -16.015 -1.524 24.933 1.00 70.94 87 PHE A C 1
ATOM 688 O O . PHE A 1 87 ? -15.432 -1.588 23.851 1.00 70.94 87 PHE A O 1
ATOM 695 N N . ALA A 1 88 ? -15.960 -0.434 25.706 1.00 68.62 88 ALA A N 1
ATOM 696 C CA . ALA A 1 88 ? -15.157 0.734 25.378 1.00 68.62 88 ALA A CA 1
ATOM 697 C C . ALA A 1 88 ? -13.664 0.360 25.336 1.00 68.62 88 ALA A C 1
ATOM 699 O O . ALA A 1 88 ? -13.079 -0.058 26.338 1.00 68.62 88 ALA A O 1
ATOM 700 N N . SER A 1 89 ? -13.036 0.514 24.168 1.00 66.75 89 SER A N 1
ATOM 701 C CA . SER A 1 89 ? -11.592 0.347 23.994 1.00 66.75 89 SER A CA 1
ATOM 702 C C . SER A 1 89 ? -10.916 1.717 23.846 1.00 66.75 89 SER A C 1
ATOM 704 O O . SER A 1 89 ? -11.551 2.648 23.347 1.00 66.75 89 SER A O 1
ATOM 706 N N . PRO A 1 90 ? -9.623 1.872 24.196 1.00 65.19 90 PRO A N 1
ATOM 707 C CA . PRO A 1 90 ? -8.890 3.133 24.014 1.00 65.19 90 PRO A CA 1
ATOM 708 C C . PRO A 1 90 ? -8.841 3.635 22.562 1.00 65.19 90 PRO A C 1
ATOM 710 O O . PRO A 1 90 ? -8.454 4.771 22.315 1.00 65.19 90 PRO A O 1
ATOM 713 N N . THR A 1 91 ? -9.177 2.776 21.601 1.00 58.94 91 THR A N 1
ATOM 714 C CA . THR A 1 91 ? -9.164 3.064 20.163 1.00 58.94 91 THR A CA 1
ATOM 715 C C . THR A 1 91 ? -10.560 3.408 19.624 1.00 58.94 91 THR A C 1
ATOM 717 O O . THR A 1 91 ? -10.684 3.760 18.458 1.00 58.94 91 THR A O 1
ATOM 720 N N . THR A 1 92 ? -11.604 3.321 20.454 1.00 54.94 92 THR A N 1
ATOM 721 C CA . THR A 1 92 ? -13.017 3.533 20.078 1.00 54.94 92 THR A CA 1
ATOM 722 C C . THR A 1 92 ? -13.604 4.801 20.725 1.00 54.94 92 THR A C 1
ATOM 724 O O . THR A 1 92 ? -14.807 4.869 20.955 1.00 54.94 92 THR A O 1
ATOM 727 N N . ALA A 1 93 ? -12.757 5.778 21.075 1.00 46.16 93 ALA A N 1
ATOM 728 C CA . ALA A 1 93 ? -13.165 7.039 21.706 1.00 46.16 93 ALA A CA 1
ATOM 729 C C . ALA A 1 93 ? -13.513 8.131 20.685 1.00 46.16 93 ALA A C 1
ATOM 731 O O . ALA A 1 93 ? -12.760 8.263 19.692 1.00 46.16 93 ALA A O 1
#